Protein AF-A0AAU5ZLU7-F1 (afdb_monomer)

Sequence (67 aa):
MFVDVSEGNTSKLTREQKGRFVALCWIAQIYRHIPDPKPSYVADWNDLPSWQQETDADIFEHIESLA

Foldseek 3Di:
DVCVVVVNCCVVDDLLRQLQVQLVVQLVVCVVPPVDDDCVSNPHPVPDDPVSSNVSSVVSVVVSVVD

Nearest PDB structures (foldseek):
  8b6h-assembly1_EG  TM=3.380E-01  e=2.442E+00  Tetrahymena thermophila SB210

Secondary structure (DSSP, 8-state):
-HHHHTTTGGGGS-HHHHHHHHHHHHHHHHHHH-SS--GGGS--GGGS-HHHHHHHHHHHHHHHHT-

Radius of gyration: 12.71 Å; Cα contacts (8 Å, |Δi|>4): 46; chains: 1; bounding box: 28×25×33 Å

Structure (mmCIF, N/CA/C/O backbone):
data_AF-A0AAU5ZLU7-F1
#
_entry.id   AF-A0AAU5ZLU7-F1
#
loop_
_atom_site.group_PDB
_atom_site.id
_atom_site.type_symbol
_atom_site.label_atom_id
_atom_site.label_alt_id
_atom_site.label_comp_id
_atom_site.label_asym_id
_atom_site.label_entity_id
_atom_site.label_seq_id
_atom_site.pdbx_PDB_ins_code
_atom_site.Cartn_x
_atom_site.Cartn_y
_atom_site.Cartn_z
_atom_site.occupancy
_atom_site.B_iso_or_equiv
_atom_site.auth_seq_id
_atom_site.auth_comp_id
_atom_site.auth_asym_id
_atom_site.auth_atom_id
_atom_site.pdbx_PDB_model_num
ATOM 1 N N . MET A 1 1 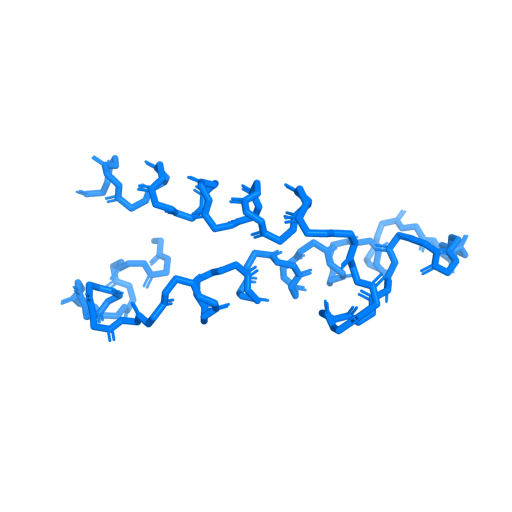? -12.390 -11.287 0.029 1.00 80.31 1 MET A N 1
ATOM 2 C CA . MET A 1 1 ? -11.478 -10.123 -0.027 1.00 80.31 1 MET A CA 1
ATOM 3 C C . MET A 1 1 ? -10.347 -10.309 0.984 1.00 80.31 1 MET A C 1
ATOM 5 O O . MET A 1 1 ? -10.493 -11.153 1.858 1.00 80.31 1 MET A O 1
ATOM 9 N N . PHE A 1 2 ? -9.215 -9.594 0.885 1.00 91.88 2 PHE A N 1
ATOM 10 C CA . PHE A 1 2 ? -8.136 -9.713 1.888 1.00 91.88 2 PHE A CA 1
ATOM 11 C C . PHE A 1 2 ? -8.629 -9.390 3.312 1.00 91.88 2 PHE A C 1
ATOM 13 O O . PHE A 1 2 ? -8.228 -10.057 4.260 1.00 91.88 2 PHE A O 1
ATOM 20 N N . VAL A 1 3 ? -9.581 -8.459 3.437 1.00 92.69 3 VAL A N 1
ATOM 21 C CA . VAL A 1 3 ? -10.283 -8.159 4.696 1.00 92.69 3 VAL A CA 1
ATOM 22 C C . VAL A 1 3 ? -10.976 -9.405 5.259 1.00 92.69 3 VAL A C 1
ATOM 24 O O . VAL A 1 3 ? -10.685 -9.783 6.393 1.00 92.69 3 VAL A O 1
ATOM 27 N N . ASP A 1 4 ? -11.780 -10.111 4.458 1.00 93.19 4 ASP A N 1
ATOM 28 C CA . ASP A 1 4 ? -12.464 -11.345 4.890 1.00 93.19 4 ASP A CA 1
ATOM 29 C C . ASP A 1 4 ? -11.485 -12.456 5.278 1.00 93.19 4 ASP A C 1
ATOM 31 O O . ASP A 1 4 ? -11.660 -13.115 6.297 1.00 93.19 4 ASP A O 1
ATOM 35 N N . VAL A 1 5 ? -10.425 -12.650 4.481 1.00 94.31 5 VAL A N 1
ATOM 36 C CA . VAL A 1 5 ? -9.387 -13.665 4.746 1.00 94.31 5 VAL A CA 1
ATOM 37 C C . VAL A 1 5 ? -8.655 -13.376 6.056 1.00 94.31 5 VAL A C 1
ATOM 39 O O . VAL A 1 5 ? -8.188 -14.296 6.719 1.00 94.31 5 VAL A O 1
ATOM 42 N N . SER A 1 6 ? -8.563 -12.102 6.438 1.00 94.31 6 SER A N 1
ATOM 43 C CA . SER A 1 6 ? -7.977 -11.675 7.706 1.00 94.31 6 SER A CA 1
ATOM 44 C C . SER A 1 6 ? -8.956 -11.695 8.884 1.00 94.31 6 SER A C 1
ATOM 46 O O . SER A 1 6 ? -8.565 -11.294 9.978 1.00 94.31 6 SER A O 1
ATOM 48 N N . GLU A 1 7 ? -10.222 -12.075 8.682 1.00 94.75 7 GLU A N 1
ATOM 49 C CA . GLU A 1 7 ? -11.293 -11.948 9.684 1.00 94.75 7 GLU A CA 1
ATOM 50 C C . GLU A 1 7 ? -11.421 -10.506 10.231 1.00 94.75 7 GLU A C 1
ATOM 52 O O . GLU A 1 7 ? -11.574 -10.2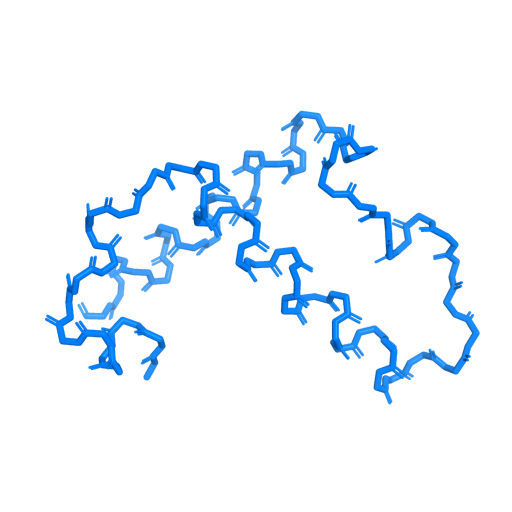83 11.432 1.00 94.75 7 GLU A O 1
ATOM 57 N N . GLY A 1 8 ? -11.282 -9.499 9.358 1.00 92.62 8 GLY A N 1
ATOM 58 C CA . GLY A 1 8 ? -11.365 -8.075 9.724 1.00 92.62 8 GLY A CA 1
ATOM 59 C C . GLY A 1 8 ? -10.144 -7.510 10.470 1.00 92.62 8 GLY A C 1
ATOM 60 O O . GLY A 1 8 ? -10.157 -6.364 10.931 1.00 92.62 8 GLY A O 1
ATOM 61 N N . ASN A 1 9 ? -9.054 -8.276 10.592 1.00 96.50 9 ASN A N 1
ATOM 62 C CA . ASN A 1 9 ? -7.839 -7.825 11.276 1.00 96.50 9 ASN A CA 1
ATOM 63 C C . ASN A 1 9 ? -7.000 -6.818 10.464 1.00 96.50 9 ASN A C 1
ATOM 65 O O . ASN A 1 9 ? -6.021 -6.292 10.997 1.00 96.50 9 ASN A O 1
ATOM 69 N N . THR A 1 10 ? -7.377 -6.493 9.223 1.00 96.69 10 THR A N 1
ATOM 70 C CA . THR A 1 10 ? -6.750 -5.414 8.432 1.00 96.69 10 THR A CA 1
ATOM 71 C C . THR A 1 10 ? -6.827 -4.042 9.105 1.00 96.69 10 THR A C 1
ATOM 73 O O . THR A 1 10 ? -5.935 -3.217 8.907 1.00 96.69 10 THR A O 1
ATOM 76 N N . SER A 1 11 ? -7.800 -3.840 9.999 1.00 95.25 11 SER A N 1
ATOM 77 C CA . SER A 1 11 ? -7.916 -2.659 10.867 1.00 95.25 11 SER A CA 1
ATOM 78 C C . SER A 1 11 ? -6.680 -2.402 11.745 1.00 95.25 11 SER A C 1
ATOM 80 O O . SER A 1 11 ? -6.463 -1.276 12.188 1.00 95.25 11 SER A O 1
ATOM 82 N N . LYS A 1 12 ? -5.851 -3.426 11.988 1.00 97.38 12 LYS A N 1
ATOM 83 C CA . LYS A 1 12 ? -4.609 -3.336 12.776 1.00 97.38 12 LYS A CA 1
ATOM 84 C C . LYS A 1 12 ? -3.385 -2.944 11.946 1.00 97.38 12 LYS A C 1
ATOM 86 O O . LYS A 1 12 ? -2.324 -2.709 12.522 1.00 97.38 12 LYS A O 1
ATOM 91 N N . LEU A 1 13 ? -3.497 -2.924 10.618 1.00 98.12 13 LEU A N 1
ATOM 92 C CA . LEU A 1 13 ? -2.391 -2.568 9.736 1.00 98.12 13 LEU A CA 1
ATOM 93 C C . LEU A 1 13 ? -2.141 -1.064 9.779 1.00 98.12 13 LEU A C 1
ATOM 95 O O . LEU A 1 13 ? -3.077 -0.262 9.777 1.00 98.12 13 LEU A O 1
ATOM 99 N N . THR A 1 14 ? -0.868 -0.676 9.759 1.00 98.50 14 THR A N 1
ATOM 100 C CA . THR A 1 14 ? -0.502 0.723 9.543 1.00 98.50 14 THR A CA 1
ATOM 101 C C . THR A 1 14 ? -0.880 1.148 8.128 1.00 98.50 14 THR A C 1
ATOM 103 O O . THR A 1 14 ? -0.963 0.331 7.209 1.00 98.50 14 THR A O 1
ATOM 106 N N . ARG A 1 15 ? -1.058 2.453 7.927 1.00 97.88 15 ARG A N 1
ATOM 107 C CA . ARG A 1 15 ? -1.348 3.022 6.607 1.00 97.88 15 ARG A CA 1
ATOM 108 C C . ARG A 1 15 ? -0.289 2.647 5.562 1.00 97.88 15 ARG A C 1
ATOM 110 O O . ARG A 1 15 ? -0.622 2.264 4.448 1.00 97.88 15 ARG A O 1
ATOM 117 N N . GLU A 1 16 ? 0.981 2.636 5.963 1.00 98.50 16 GLU A N 1
ATOM 118 C CA . GLU A 1 16 ? 2.082 2.175 5.114 1.00 98.50 16 GLU A CA 1
ATOM 119 C C . GLU A 1 16 ? 1.953 0.687 4.745 1.00 98.50 16 GLU A C 1
ATOM 121 O O . GLU A 1 16 ? 2.143 0.318 3.590 1.00 98.50 16 GLU A O 1
ATOM 126 N N . GLN A 1 17 ? 1.593 -0.184 5.696 1.00 98.50 17 GLN A N 1
ATOM 127 C CA . GLN A 1 17 ? 1.365 -1.606 5.406 1.00 98.50 17 GLN A CA 1
ATOM 128 C C . GLN A 1 17 ? 0.212 -1.806 4.413 1.00 98.50 17 GLN A C 1
ATOM 130 O O . GLN A 1 17 ? 0.310 -2.660 3.531 1.00 98.50 17 GLN A O 1
ATOM 135 N N . LYS A 1 18 ? -0.852 -1.002 4.527 1.00 98.44 18 LYS A N 1
ATOM 136 C CA . LYS A 1 18 ? -1.987 -1.001 3.595 1.00 98.44 18 LYS A CA 1
ATOM 137 C C . LYS A 1 18 ? -1.569 -0.568 2.184 1.00 98.44 18 LYS A C 1
ATOM 139 O O . LYS A 1 18 ? -1.851 -1.285 1.226 1.00 98.44 18 LYS A O 1
ATOM 144 N N . GLY A 1 19 ? -0.824 0.532 2.059 1.00 98.44 19 GLY A N 1
ATOM 145 C CA . GLY A 1 19 ? -0.303 0.998 0.769 1.00 98.44 19 GLY A CA 1
ATOM 146 C C . GLY A 1 19 ? 0.659 -0.002 0.120 1.00 98.44 19 GLY A C 1
ATOM 147 O O . GLY A 1 19 ? 0.479 -0.382 -1.036 1.00 98.44 19 GLY A O 1
ATOM 148 N N . ARG A 1 20 ? 1.617 -0.542 0.887 1.00 98.50 20 ARG A N 1
ATOM 149 C CA . ARG A 1 20 ? 2.551 -1.579 0.407 1.00 98.50 20 ARG A CA 1
ATOM 150 C C . ARG A 1 20 ? 1.830 -2.820 -0.118 1.00 98.50 20 ARG A C 1
ATOM 152 O O . ARG A 1 20 ? 2.278 -3.413 -1.097 1.00 98.50 20 ARG A O 1
ATOM 159 N N . PHE A 1 21 ? 0.721 -3.219 0.507 1.00 98.12 21 PHE A N 1
ATOM 160 C CA . PHE A 1 21 ? -0.087 -4.337 0.022 1.00 98.12 21 PHE A CA 1
ATOM 161 C C . PHE A 1 21 ? -0.643 -4.064 -1.383 1.00 98.12 21 PHE A C 1
ATOM 163 O O . PHE A 1 21 ? -0.525 -4.920 -2.263 1.00 98.12 21 PHE A O 1
ATOM 170 N N . VAL A 1 22 ? -1.210 -2.877 -1.613 1.00 98.25 22 VAL A N 1
ATOM 171 C CA . VAL A 1 22 ? -1.748 -2.482 -2.926 1.00 98.25 22 VAL A CA 1
ATOM 172 C C . VAL A 1 22 ? -0.631 -2.387 -3.966 1.00 98.25 22 VAL A C 1
ATOM 174 O O . VAL A 1 22 ? -0.766 -2.969 -5.044 1.00 98.25 22 VAL A O 1
ATOM 177 N N . ALA A 1 23 ? 0.502 -1.769 -3.621 1.00 98.38 23 ALA A N 1
ATOM 178 C CA . ALA A 1 23 ? 1.666 -1.663 -4.499 1.00 98.38 23 ALA A CA 1
ATOM 179 C C . ALA A 1 23 ? 2.188 -3.044 -4.942 1.00 98.38 23 ALA A C 1
ATOM 181 O O . ALA A 1 23 ? 2.405 -3.284 -6.128 1.00 98.38 23 ALA A O 1
ATOM 182 N N . LEU A 1 24 ? 2.319 -4.004 -4.019 1.00 98.12 24 LEU A N 1
ATOM 183 C CA . LEU A 1 24 ? 2.737 -5.370 -4.360 1.00 98.12 24 LEU A CA 1
ATOM 184 C C . LEU A 1 24 ? 1.717 -6.088 -5.249 1.00 98.12 24 LEU A C 1
ATOM 186 O O . LEU A 1 24 ? 2.104 -6.792 -6.187 1.00 98.12 24 LEU A O 1
ATOM 190 N N . CYS A 1 25 ? 0.420 -5.900 -4.986 1.00 97.62 25 CYS A N 1
ATOM 191 C CA . CYS A 1 25 ? -0.634 -6.438 -5.842 1.00 97.62 25 CYS A CA 1
ATOM 192 C C . CYS A 1 25 ? -0.518 -5.881 -7.268 1.00 97.62 25 CYS A C 1
ATOM 194 O O . CYS A 1 25 ? -0.587 -6.652 -8.227 1.00 97.62 25 CYS A O 1
ATOM 196 N N . TRP A 1 26 ? -0.288 -4.574 -7.408 1.00 97.56 26 TRP A N 1
ATOM 197 C CA . TRP A 1 26 ? -0.046 -3.920 -8.692 1.00 97.56 26 TRP A CA 1
ATOM 198 C C . TRP A 1 26 ? 1.169 -4.511 -9.415 1.00 97.56 26 TRP A C 1
ATOM 200 O O . TRP A 1 26 ? 1.034 -4.974 -10.547 1.00 97.56 26 TRP A O 1
ATOM 210 N N . ILE A 1 27 ? 2.329 -4.584 -8.751 1.00 98.00 27 ILE A N 1
ATOM 211 C CA . ILE A 1 27 ? 3.570 -5.145 -9.313 1.00 98.00 27 ILE A CA 1
ATOM 212 C C . ILE A 1 27 ? 3.341 -6.569 -9.835 1.00 98.00 27 ILE A C 1
ATOM 214 O O . ILE A 1 27 ? 3.730 -6.896 -10.959 1.00 98.00 27 ILE A O 1
ATOM 218 N N . ALA A 1 28 ? 2.663 -7.412 -9.050 1.00 97.94 28 ALA A N 1
ATOM 219 C CA . ALA A 1 28 ? 2.341 -8.778 -9.449 1.00 97.94 28 ALA A CA 1
ATOM 220 C C . ALA A 1 28 ? 1.460 -8.827 -10.711 1.00 97.94 28 ALA A C 1
ATOM 222 O O . ALA A 1 28 ? 1.697 -9.655 -11.594 1.00 97.94 28 ALA A O 1
ATOM 223 N N .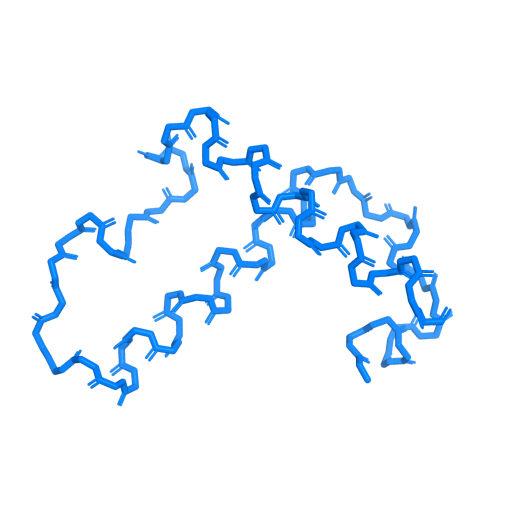 GLN A 1 29 ? 0.467 -7.935 -10.834 1.00 98.06 29 GLN A N 1
ATOM 224 C CA . GLN A 1 29 ? -0.353 -7.847 -12.047 1.00 98.06 29 GLN A CA 1
ATOM 225 C C . GLN A 1 29 ? 0.442 -7.321 -13.246 1.00 98.06 29 GLN A C 1
ATOM 227 O O . GLN A 1 29 ? 0.285 -7.841 -14.350 1.00 98.06 29 GLN A O 1
ATOM 232 N N . ILE A 1 30 ? 1.329 -6.344 -13.046 1.00 98.31 30 ILE A N 1
ATOM 233 C CA . ILE A 1 30 ? 2.188 -5.823 -14.113 1.00 98.31 30 ILE A CA 1
ATOM 234 C C . ILE A 1 30 ? 3.059 -6.937 -14.691 1.00 98.31 30 ILE A C 1
ATOM 236 O O . ILE A 1 30 ? 3.003 -7.156 -15.896 1.00 98.31 30 ILE A O 1
ATOM 240 N N . TYR A 1 31 ? 3.774 -7.708 -13.867 1.00 97.75 31 TYR A N 1
ATOM 241 C CA . TYR A 1 31 ? 4.589 -8.823 -14.369 1.00 97.75 31 TYR A CA 1
ATOM 242 C C . TYR A 1 31 ? 3.769 -9.926 -15.046 1.00 97.75 31 TYR A C 1
ATOM 244 O O . TYR A 1 31 ? 4.256 -10.590 -15.959 1.00 97.75 31 TYR A O 1
ATOM 252 N N . ARG A 1 32 ? 2.517 -10.130 -14.624 1.00 97.88 32 ARG A N 1
ATOM 253 C CA . ARG A 1 32 ? 1.620 -11.100 -15.261 1.00 97.88 32 ARG A CA 1
ATOM 254 C C . ARG A 1 32 ? 1.180 -10.664 -16.659 1.00 97.88 32 ARG A C 1
ATOM 256 O O . ARG A 1 32 ? 0.988 -11.516 -17.525 1.00 97.88 32 ARG A O 1
ATOM 263 N N . HIS A 1 33 ? 0.946 -9.371 -16.858 1.00 98.06 33 HIS A N 1
ATOM 264 C CA . HIS A 1 33 ? 0.250 -8.857 -18.040 1.00 98.06 33 HIS A CA 1
ATOM 265 C C . HIS A 1 33 ? 1.137 -8.061 -18.999 1.00 98.06 33 HIS A C 1
ATOM 267 O O . HIS A 1 33 ? 0.780 -7.904 -20.166 1.00 98.06 33 HIS A O 1
ATOM 273 N N . ILE A 1 34 ? 2.287 -7.581 -18.536 1.00 97.62 34 ILE A N 1
ATOM 274 C CA . ILE A 1 34 ? 3.228 -6.768 -19.299 1.00 97.62 34 ILE A CA 1
ATOM 275 C C . ILE A 1 34 ? 4.573 -7.508 -19.311 1.00 97.62 34 ILE A C 1
ATOM 277 O O . ILE A 1 34 ? 5.274 -7.488 -18.303 1.00 97.62 34 ILE A O 1
ATOM 281 N N . PRO A 1 35 ? 4.945 -8.165 -20.429 1.00 95.56 35 PRO A N 1
ATOM 282 C CA . PRO A 1 35 ? 6.168 -8.969 -20.508 1.00 95.56 35 PRO A CA 1
ATOM 283 C C . PRO A 1 35 ? 7.470 -8.190 -20.272 1.00 95.56 35 PRO A C 1
ATOM 285 O O . PRO A 1 35 ? 8.429 -8.762 -19.765 1.00 95.56 35 PRO A O 1
ATOM 288 N N . ASP A 1 36 ? 7.501 -6.907 -20.640 1.00 97.00 36 ASP A N 1
ATOM 289 C CA . ASP A 1 36 ? 8.656 -6.014 -20.477 1.00 97.00 36 ASP A CA 1
ATOM 290 C C . ASP A 1 36 ? 8.194 -4.676 -19.867 1.00 97.00 36 ASP A C 1
ATOM 292 O O . ASP A 1 36 ? 7.923 -3.706 -20.587 1.00 97.00 36 ASP A O 1
ATOM 296 N N . PRO A 1 37 ? 7.943 -4.633 -18.546 1.00 97.44 37 PRO A N 1
ATOM 297 C CA . PRO A 1 37 ? 7.419 -3.443 -17.901 1.00 97.44 37 PRO A CA 1
ATOM 298 C C . PRO A 1 37 ? 8.510 -2.388 -17.730 1.00 97.44 37 PRO A C 1
ATOM 300 O O . PRO A 1 37 ? 9.670 -2.683 -17.449 1.00 97.44 37 PRO A O 1
ATOM 303 N N . LYS A 1 38 ? 8.119 -1.114 -17.815 1.00 97.50 38 LYS A N 1
ATOM 304 C CA . LYS A 1 38 ? 9.024 -0.017 -17.459 1.00 97.50 38 LYS A CA 1
ATOM 305 C C . LYS A 1 38 ? 9.415 -0.132 -15.980 1.00 97.50 38 LYS A C 1
ATOM 307 O O . LYS A 1 38 ? 8.532 -0.427 -15.173 1.00 97.50 38 LYS A O 1
ATOM 312 N N . PRO A 1 39 ? 10.657 0.222 -15.592 1.00 96.19 39 PRO A N 1
ATOM 313 C CA . PRO A 1 39 ? 11.067 0.212 -14.186 1.00 96.19 39 PRO A CA 1
ATOM 314 C C . PRO A 1 39 ? 10.121 1.004 -13.274 1.00 96.19 39 PRO A C 1
ATOM 316 O O . PRO A 1 39 ? 9.809 0.566 -12.176 1.00 96.19 39 PRO A O 1
ATOM 319 N N . SER A 1 40 ? 9.569 2.120 -13.763 1.00 95.31 40 SER A N 1
ATOM 320 C CA . SER A 1 40 ? 8.615 2.942 -13.009 1.00 95.31 40 SER A CA 1
ATOM 321 C C . SER A 1 40 ? 7.261 2.272 -12.744 1.00 95.31 40 SER A C 1
ATOM 323 O O . SER A 1 40 ? 6.503 2.768 -11.923 1.00 95.31 40 SER A O 1
ATOM 325 N N . TYR A 1 41 ? 6.909 1.187 -13.443 1.00 95.81 41 TYR A N 1
ATOM 326 C CA . TYR A 1 41 ? 5.679 0.426 -13.171 1.00 95.81 41 TYR A CA 1
ATOM 327 C C . TYR A 1 41 ? 5.850 -0.571 -12.030 1.00 95.81 41 TYR A C 1
ATOM 329 O O . TYR A 1 41 ? 4.852 -1.033 -11.482 1.00 95.81 41 TYR A O 1
ATOM 337 N N . VAL A 1 42 ? 7.100 -0.911 -11.712 1.00 97.25 42 VAL A N 1
ATOM 338 C CA . VAL A 1 42 ? 7.470 -1.945 -10.742 1.00 97.25 42 VAL A CA 1
ATOM 339 C C . VAL A 1 42 ? 8.451 -1.430 -9.687 1.00 97.25 42 VAL A C 1
ATOM 341 O O . VAL A 1 42 ? 9.181 -2.217 -9.090 1.00 97.25 42 VAL A O 1
ATOM 344 N N . ALA A 1 43 ? 8.492 -0.110 -9.487 1.00 97.38 43 ALA A N 1
ATOM 345 C CA . ALA A 1 43 ? 9.336 0.528 -8.487 1.00 97.38 43 ALA A CA 1
ATOM 346 C C . ALA A 1 43 ? 8.994 0.012 -7.078 1.00 97.38 43 ALA A C 1
ATOM 348 O O . ALA A 1 43 ? 7.822 -0.213 -6.766 1.00 97.38 43 ALA A O 1
ATOM 349 N N . ASP A 1 44 ? 10.019 -0.186 -6.244 1.00 96.75 44 ASP A N 1
ATOM 350 C CA . ASP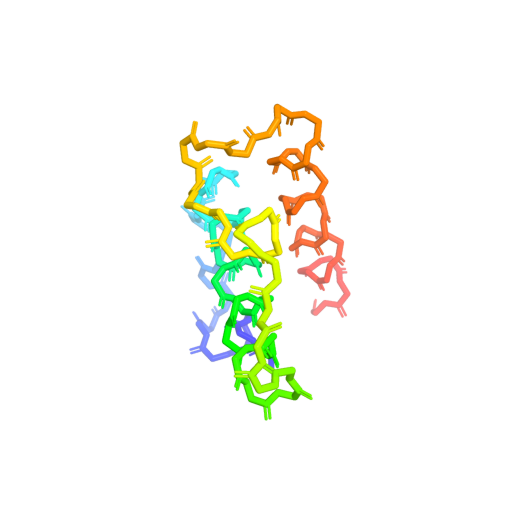 A 1 44 ? 9.826 -0.584 -4.849 1.00 96.75 44 ASP A CA 1
ATOM 351 C C . ASP A 1 44 ? 9.223 0.572 -4.040 1.00 96.75 44 ASP A C 1
ATOM 353 O O . ASP A 1 44 ? 9.319 1.739 -4.420 1.00 96.75 44 ASP A O 1
ATOM 357 N N . TRP A 1 45 ? 8.615 0.253 -2.898 1.00 97.56 45 TRP A N 1
ATOM 358 C CA . TRP A 1 45 ? 7.883 1.201 -2.061 1.00 97.56 45 TRP A CA 1
ATOM 359 C C . TRP A 1 45 ? 8.666 2.484 -1.758 1.00 97.56 45 TRP A C 1
ATOM 361 O O . TRP A 1 45 ? 8.133 3.582 -1.893 1.00 97.56 45 TRP A O 1
ATOM 371 N N . ASN A 1 46 ? 9.941 2.351 -1.383 1.00 97.38 46 ASN A N 1
ATOM 372 C CA . ASN A 1 46 ? 10.776 3.495 -1.007 1.00 97.38 46 ASN A CA 1
ATOM 373 C C . ASN A 1 46 ? 11.103 4.423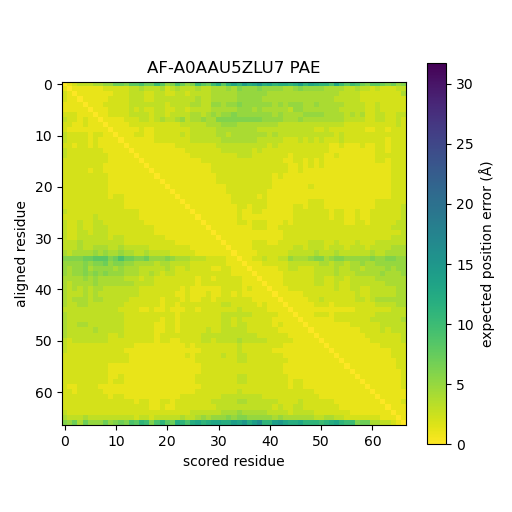 -2.191 1.00 97.38 46 ASN A C 1
ATOM 375 O O . ASN A 1 46 ? 11.469 5.575 -1.967 1.00 97.38 46 ASN A O 1
ATOM 379 N N . ASP A 1 47 ? 10.950 3.935 -3.423 1.00 97.62 47 ASP A N 1
ATOM 380 C CA . ASP A 1 47 ? 11.182 4.689 -4.656 1.00 97.62 47 ASP A CA 1
ATOM 381 C C . ASP A 1 47 ? 9.887 5.307 -5.215 1.00 97.62 47 ASP A C 1
ATOM 383 O O . ASP A 1 47 ? 9.928 6.088 -6.172 1.00 97.62 47 ASP A O 1
ATOM 387 N N . LEU A 1 48 ? 8.724 4.983 -4.632 1.00 97.19 48 LEU A N 1
ATOM 388 C CA . LEU A 1 48 ? 7.452 5.579 -5.026 1.00 97.19 48 LEU A CA 1
ATOM 389 C C . LEU A 1 48 ? 7.362 7.036 -4.551 1.00 97.19 48 LEU A C 1
ATOM 391 O O . LEU A 1 4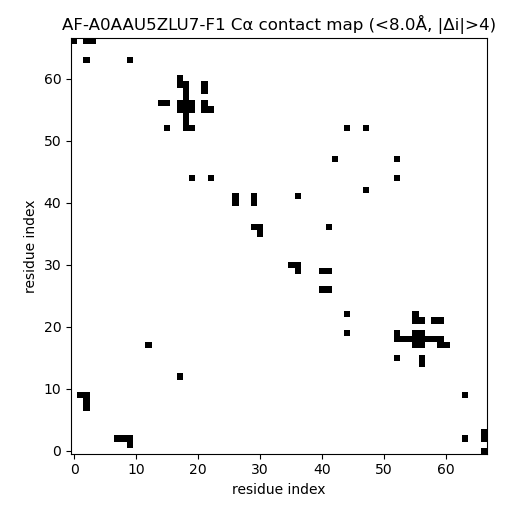8 ? 7.679 7.329 -3.394 1.00 97.19 48 LEU A O 1
ATOM 395 N N . PRO A 1 49 ? 6.854 7.960 -5.388 1.00 97.44 49 PRO A N 1
ATOM 396 C CA . PRO A 1 49 ? 6.507 9.303 -4.944 1.00 97.44 49 PRO A CA 1
ATOM 397 C C . PRO A 1 49 ? 5.520 9.269 -3.771 1.00 97.44 49 PRO A C 1
ATOM 399 O O . PRO A 1 49 ? 4.607 8.444 -3.748 1.00 97.44 49 PRO A O 1
ATOM 402 N N . SER A 1 50 ? 5.633 10.221 -2.843 1.00 97.38 50 SER A N 1
ATOM 403 C CA . SER A 1 50 ? 4.764 10.279 -1.657 1.00 97.38 50 SER A CA 1
ATOM 404 C C . SER A 1 50 ? 3.274 10.309 -2.002 1.00 97.38 50 SER A C 1
ATOM 406 O O . SER A 1 50 ? 2.484 9.622 -1.367 1.00 97.38 50 SER A O 1
ATOM 408 N N . TRP A 1 51 ? 2.881 11.039 -3.050 1.00 97.69 51 TRP A N 1
ATOM 409 C CA . TRP A 1 51 ? 1.484 11.078 -3.492 1.00 97.69 51 TRP A CA 1
ATOM 410 C C . TRP A 1 51 ? 0.967 9.695 -3.916 1.00 97.69 51 TRP A C 1
ATOM 412 O O . TRP A 1 51 ? -0.207 9.397 -3.712 1.00 97.69 51 TRP A O 1
ATOM 422 N N . GLN A 1 52 ? 1.830 8.849 -4.487 1.00 98.06 52 GLN A N 1
ATOM 423 C CA . GLN A 1 52 ? 1.458 7.509 -4.928 1.00 98.06 52 GLN A CA 1
ATOM 424 C C . GLN A 1 52 ? 1.347 6.558 -3.735 1.00 98.06 52 GLN A C 1
ATOM 426 O O . GLN A 1 52 ? 0.380 5.812 -3.660 1.00 98.06 52 GLN A O 1
ATOM 431 N N . GLN A 1 53 ? 2.267 6.651 -2.769 1.00 98.56 53 GLN A N 1
ATOM 432 C CA . GLN A 1 53 ? 2.176 5.908 -1.507 1.00 98.56 53 GLN A CA 1
ATOM 433 C C . GLN A 1 53 ? 0.856 6.194 -0.772 1.00 98.56 53 GLN A C 1
ATOM 435 O O . GLN A 1 53 ? 0.183 5.267 -0.320 1.00 98.56 53 GLN A O 1
ATOM 440 N N . GLU A 1 54 ? 0.455 7.468 -0.702 1.00 98.56 54 GLU A N 1
ATOM 441 C CA . GLU A 1 54 ? -0.827 7.862 -0.106 1.00 98.56 54 GLU A CA 1
ATOM 442 C C . GLU A 1 54 ? -2.021 7.360 -0.919 1.00 98.56 54 GLU A C 1
ATOM 444 O O . GLU A 1 54 ? -2.970 6.837 -0.343 1.00 98.56 54 GLU A O 1
ATOM 449 N N . THR A 1 55 ? -1.949 7.438 -2.251 1.00 98.50 55 THR A N 1
ATOM 450 C CA . THR A 1 55 ? -3.013 6.930 -3.132 1.00 98.50 55 THR A CA 1
ATOM 451 C C . THR A 1 55 ? -3.211 5.422 -2.960 1.00 98.50 55 THR A C 1
ATOM 453 O O . THR A 1 55 ? -4.344 4.955 -2.871 1.00 98.50 55 THR A O 1
ATOM 456 N N . ASP A 1 56 ? -2.129 4.646 -2.875 1.00 98.50 56 ASP A N 1
ATOM 457 C CA . ASP A 1 56 ? -2.200 3.197 -2.670 1.00 98.50 56 ASP A CA 1
ATOM 458 C C . ASP A 1 56 ? -2.815 2.851 -1.305 1.00 98.50 56 ASP A C 1
ATOM 460 O O . ASP A 1 56 ? -3.604 1.908 -1.191 1.00 98.50 56 ASP A O 1
ATOM 464 N N . ALA A 1 57 ? -2.506 3.633 -0.266 1.00 98.69 57 ALA A N 1
ATOM 465 C CA . ALA A 1 57 ? -3.138 3.485 1.040 1.00 98.69 57 ALA A CA 1
ATOM 466 C C . ALA A 1 57 ? -4.635 3.849 1.008 1.00 98.69 57 ALA A C 1
ATOM 468 O O . ALA A 1 57 ? -5.450 3.099 1.549 1.00 98.69 57 ALA A O 1
ATOM 469 N N . ASP A 1 58 ? -5.006 4.937 0.325 1.00 98.69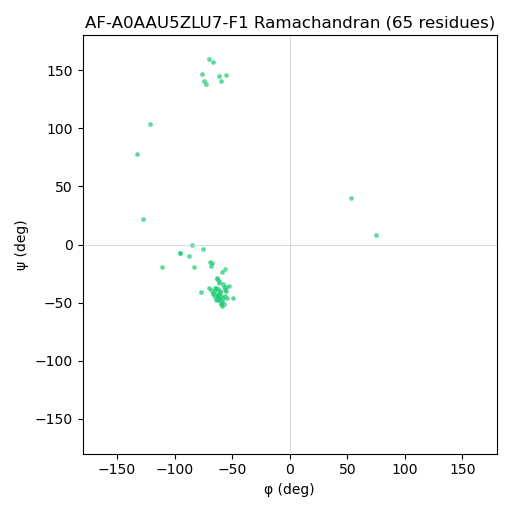 58 ASP A N 1
ATOM 470 C CA . ASP A 1 58 ? -6.402 5.355 0.138 1.00 98.69 58 ASP A CA 1
ATOM 471 C C . ASP A 1 58 ? -7.219 4.297 -0.608 1.00 98.69 58 ASP A C 1
ATOM 473 O O . ASP A 1 58 ? -8.359 4.017 -0.237 1.00 98.69 58 ASP A O 1
ATOM 477 N N . ILE A 1 59 ? -6.638 3.662 -1.632 1.00 98.19 59 ILE A N 1
ATOM 478 C CA . ILE A 1 59 ? -7.271 2.550 -2.350 1.00 98.19 59 ILE A CA 1
ATOM 479 C C . ILE A 1 59 ? -7.589 1.414 -1.378 1.00 98.19 59 ILE A C 1
ATOM 481 O O . ILE A 1 59 ? -8.714 0.912 -1.374 1.00 98.19 59 ILE A O 1
ATOM 485 N N . PHE A 1 60 ? -6.623 1.011 -0.547 1.00 98.25 60 PHE A N 1
ATOM 486 C CA . PHE A 1 60 ? -6.850 -0.054 0.425 1.00 98.25 60 PHE A CA 1
ATOM 487 C C . PHE A 1 60 ? -7.977 0.311 1.393 1.00 98.25 60 PHE A C 1
ATOM 489 O O . PHE A 1 60 ? -8.886 -0.489 1.597 1.00 98.25 60 PHE A O 1
ATOM 496 N N . GLU A 1 61 ? -7.921 1.500 1.994 1.00 98.12 61 GLU A N 1
ATOM 497 C C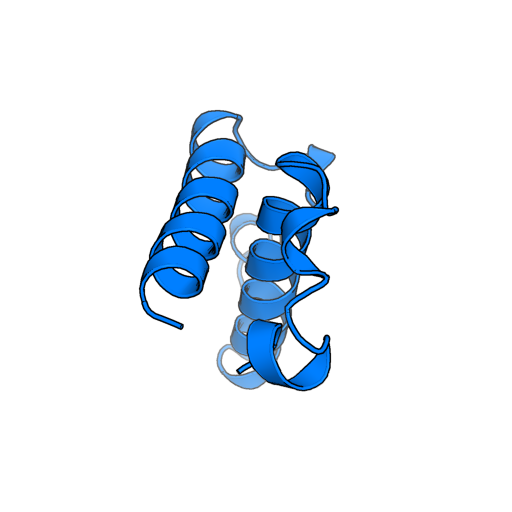A . GLU A 1 61 ? -8.904 1.951 2.982 1.00 98.12 61 GLU A CA 1
ATOM 498 C C . GLU A 1 61 ? -10.300 2.112 2.376 1.00 98.12 61 GLU A C 1
ATOM 500 O O . GLU A 1 61 ? -11.291 1.743 3.006 1.00 98.12 61 GLU A O 1
ATOM 505 N N . HIS A 1 62 ? -10.395 2.591 1.133 1.00 97.81 62 HIS A N 1
ATOM 506 C CA . HIS A 1 62 ? -11.667 2.661 0.429 1.00 97.81 62 HIS A CA 1
ATOM 507 C C . HIS A 1 62 ? -12.261 1.268 0.228 1.00 97.81 62 HIS A C 1
ATOM 509 O O . HIS A 1 62 ? -13.427 1.058 0.547 1.00 97.81 62 HIS A O 1
ATOM 515 N N . ILE A 1 63 ? -11.464 0.305 -0.240 1.00 95.06 63 ILE A N 1
ATOM 516 C CA . ILE A 1 63 ? -11.925 -1.074 -0.409 1.00 95.06 63 ILE A CA 1
ATOM 517 C C . ILE A 1 63 ? -12.327 -1.658 0.955 1.00 95.06 63 ILE A C 1
ATOM 519 O O . ILE A 1 63 ? -13.418 -2.206 1.069 1.00 95.06 63 ILE A O 1
ATOM 523 N N . GLU A 1 64 ? -11.512 -1.478 1.999 1.00 96.31 64 GLU A N 1
ATOM 524 C CA . GLU A 1 64 ? -11.823 -1.901 3.372 1.00 96.31 64 GLU A CA 1
ATOM 525 C C . GLU A 1 64 ? -13.147 -1.320 3.887 1.00 96.31 64 GLU A C 1
ATOM 527 O O . GLU A 1 64 ? -13.892 -2.029 4.552 1.00 96.31 64 GLU A O 1
ATOM 532 N N . SER A 1 65 ? -13.488 -0.078 3.531 1.00 95.31 65 SER A N 1
ATOM 533 C CA . SER A 1 65 ? -14.758 0.551 3.923 1.00 95.31 65 SER A CA 1
ATOM 534 C C . SER A 1 65 ? -16.005 -0.043 3.251 1.00 95.31 65 SER A C 1
ATOM 536 O O . SER A 1 65 ? -17.121 0.232 3.689 1.00 95.31 65 SER A O 1
ATOM 538 N N . LEU A 1 66 ? -15.825 -0.828 2.183 1.00 92.94 66 LEU A N 1
ATOM 539 C CA . LEU A 1 66 ? -16.904 -1.493 1.446 1.00 92.94 66 LEU A CA 1
ATOM 540 C C . LEU A 1 66 ? -17.140 -2.941 1.905 1.00 92.94 66 LEU A C 1
ATOM 542 O O . LEU A 1 66 ? -18.079 -3.569 1.409 1.00 92.94 66 LEU A O 1
ATOM 546 N N . ALA A 1 67 ? -16.271 -3.473 2.773 1.00 83.19 67 ALA A N 1
ATOM 547 C CA . ALA A 1 67 ? -16.319 -4.850 3.265 1.00 83.19 67 ALA A CA 1
ATOM 548 C C . ALA A 1 67 ? -17.182 -5.014 4.522 1.00 83.19 67 ALA A C 1
ATOM 550 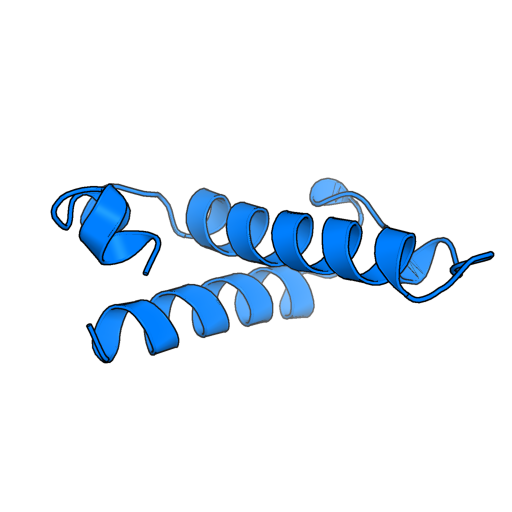O O . ALA A 1 67 ? -17.300 -4.049 5.311 1.00 83.19 67 ALA A O 1
#

pLDDT: mean 96.59, std 3.1, range [80.31, 98.69]

Mean predicted aligned error: 2.3 Å

Solvent-accessible surface area (backbone atoms only — not comparable to full-atom values): 3971 Å² total; per-residue (Å²): 103,75,45,62,78,48,73,59,53,59,80,75,52,52,64,65,57,38,11,52,51,44,50,52,53,49,33,54,49,43,63,75,74,36,93,80,66,58,67,86,72,60,57,54,77,92,72,48,55,68,72,54,50,50,48,30,21,50,52,42,52,54,55,56,72,73,107